Protein AF-A0A0H5R316-F1 (afdb_monomer)

Organism: NCBI:txid70186

Radius of gyration: 18.31 Å; Cα contacts (8 Å, |Δi|>4): 117; chains: 1; bounding box: 59×40×38 Å

Secondary structure (DSSP, 8-state):
--------SHHHHHHHHHHHHHHHHTSHHHHHHHHHHHHHTT-HHHHHHHHHHHHHHHHTSS-SS--HHHHHHHHHHHHHHTSTT-TT-----HHHHHHIIIIITGGGGSSTT--TTTTHHHHHHHHHHIIIIIIHHHHHH-HHHHHHHHHHHSS------

Foldseek 3Di:
DDDDDDDDDPPVVLVVLLVLLVVLCVDPLSVVLLLVQCVVVVQNLLSVLLVLLVVLLVQQPDDPADDPVSLVSVVCSCQQAQEVVHPSHHDDDPVVSCCCHPPVVVVSVVRPRDHSCSCVVVSSRSSSVCSVPVVVVSCVVPVVSSVVSCVVVVPDPPPPD

Nearest PDB structures (foldseek):
  5do9-assembly1_B  TM=7.732E-01  e=1.617E-05  Homo sapiens
  2bv1-assembly2_B  TM=7.883E-01  e=1.086E-04  Homo sapiens

Mean predicted aligned error: 8.97 Å

Sequence (161 aa):
MYKLGKGGQASATNDTKQHELERFLRTEKGFAAFKAHLMKEFSVENLLFWSDVQKFKASCTGDSQMTSSTLQIANDIYHKYLAEEAPLEVNLPSELIKQFRQEIFVLSLDGSTINSNTFDKAAFQILELMKVDSLKRFLLTNPPSWSEFQEENSDRPISIR

InterPro domains:
  IPR016137 RGS domain [PF00615] (21-139)
  IPR016137 RGS domain [PR01301] (17-38)
  IPR016137 RGS domain [PR01301] (39-57)
  IPR016137 RGS domain [PR01301] (73-96)
  IPR016137 RGS domain [PR01301] (122-141)
  IPR016137 RGS domain [PS50132] (20-139)
  IPR016137 RGS domain [SM00315] (20-150)
  IPR036305 RGS domain superfamily [SSF48097] (21-142)
  IPR044926 RGS, subdomain 2 [G3DSA:1.10.167.10] (7-143)

pLDDT: mean 82.21, std 17.51, range [29.03, 98.12]

Structure (mmCIF, N/CA/C/O backbone):
data_AF-A0A0H5R316-F1
#
_entry.id   AF-A0A0H5R316-F1
#
loop_
_atom_site.group_PDB
_atom_site.id
_atom_site.type_symbol
_atom_site.label_atom_id
_atom_site.label_alt_id
_atom_site.label_comp_id
_atom_site.label_asym_id
_atom_site.label_entity_id
_atom_site.label_seq_id
_atom_site.pdbx_PDB_ins_code
_atom_site.Cartn_x
_atom_site.Cartn_y
_atom_site.Cartn_z
_atom_site.occupancy
_atom_site.B_iso_or_equiv
_atom_site.auth_seq_id
_atom_site.auth_comp_id
_atom_site.auth_asym_id
_atom_site.auth_atom_id
_atom_site.pdbx_PDB_model_num
ATOM 1 N N . MET A 1 1 ? 42.285 -17.689 17.637 1.00 41.94 1 MET A N 1
ATOM 2 C CA . MET A 1 1 ? 42.160 -16.610 16.632 1.00 41.94 1 MET A CA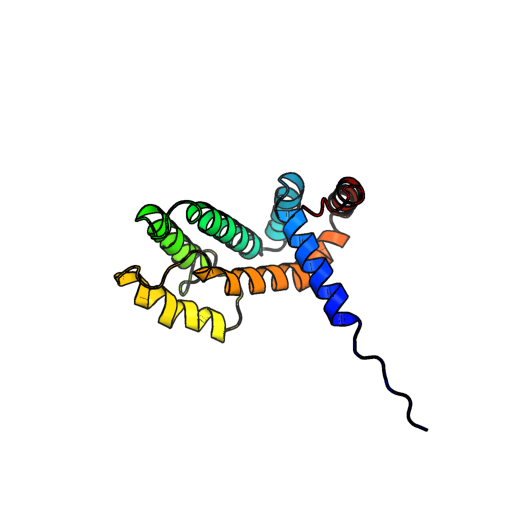 1
ATOM 3 C C . MET A 1 1 ? 40.693 -16.475 16.260 1.00 41.94 1 MET A C 1
ATOM 5 O O . MET A 1 1 ? 40.155 -17.383 15.643 1.00 41.94 1 MET A O 1
ATOM 9 N N . TYR A 1 2 ? 40.034 -15.402 16.693 1.00 29.03 2 TYR A N 1
ATOM 10 C CA . TYR A 1 2 ? 38.641 -15.121 16.340 1.00 29.03 2 TYR A CA 1
ATOM 11 C C . TYR A 1 2 ? 38.591 -14.467 14.955 1.00 29.03 2 TYR A C 1
ATOM 13 O O . TYR A 1 2 ? 39.265 -13.464 14.733 1.00 29.03 2 TYR A O 1
ATOM 21 N N . LYS A 1 3 ? 37.792 -15.005 14.028 1.00 38.88 3 LYS A N 1
ATOM 22 C CA . LYS A 1 3 ? 37.326 -14.250 12.859 1.00 38.88 3 LYS A CA 1
ATOM 23 C C . LYS A 1 3 ? 35.874 -13.855 13.111 1.00 38.88 3 LYS A C 1
ATOM 25 O O . LYS A 1 3 ? 34.999 -14.712 13.138 1.00 38.88 3 LYS A O 1
ATOM 30 N N . LEU A 1 4 ? 35.657 -12.555 13.319 1.00 42.09 4 LE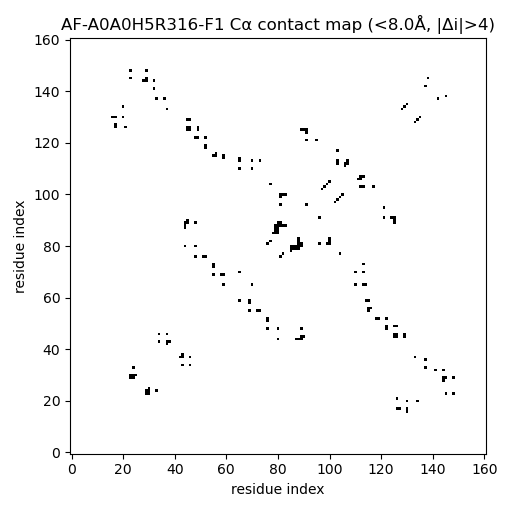U A N 1
ATOM 31 C CA . LEU A 1 4 ? 34.340 -11.926 13.305 1.00 42.09 4 LEU A CA 1
ATOM 32 C C . LEU A 1 4 ? 33.706 -12.116 11.918 1.00 42.09 4 LEU A C 1
ATOM 34 O O . LEU A 1 4 ? 34.277 -11.702 10.906 1.00 42.09 4 LEU A O 1
ATOM 38 N N . GLY A 1 5 ? 32.523 -12.725 11.881 1.00 40.25 5 GLY A N 1
ATOM 39 C CA . GLY A 1 5 ? 31.651 -12.737 10.710 1.00 40.25 5 GLY A CA 1
ATOM 40 C C . GLY A 1 5 ? 30.949 -11.388 10.557 1.00 40.25 5 GLY A C 1
ATOM 41 O O . GLY A 1 5 ? 30.383 -10.861 11.512 1.00 40.25 5 GLY A O 1
ATOM 42 N N . LYS A 1 6 ? 31.005 -10.820 9.350 1.00 44.69 6 LYS A N 1
ATOM 43 C CA . LYS A 1 6 ? 30.337 -9.571 8.969 1.00 44.69 6 LYS A CA 1
ATOM 44 C C . LYS A 1 6 ? 28.813 -9.763 8.927 1.00 44.69 6 LYS A C 1
ATOM 46 O O . LYS A 1 6 ? 28.294 -10.287 7.948 1.00 44.69 6 LYS A O 1
ATOM 51 N N . GLY A 1 7 ? 28.101 -9.292 9.947 1.00 44.09 7 GLY A N 1
ATOM 52 C CA . GLY A 1 7 ? 26.662 -9.016 9.886 1.00 44.09 7 GLY A CA 1
ATOM 53 C C . GLY A 1 7 ? 26.451 -7.505 9.812 1.00 44.09 7 GLY A C 1
ATOM 54 O O . GLY A 1 7 ? 26.724 -6.816 10.786 1.00 44.09 7 GLY A O 1
ATOM 55 N N . GLY A 1 8 ? 26.039 -6.970 8.657 1.00 41.34 8 GLY A N 1
ATOM 56 C CA . GLY A 1 8 ? 25.801 -5.522 8.531 1.00 41.34 8 GLY A CA 1
ATOM 57 C C . GLY A 1 8 ? 25.388 -4.979 7.157 1.00 41.34 8 GLY A C 1
ATOM 58 O O . GLY A 1 8 ? 25.015 -3.819 7.070 1.00 41.34 8 GLY A O 1
ATOM 59 N N . GLN A 1 9 ? 25.415 -5.772 6.077 1.00 42.09 9 GLN A N 1
ATOM 60 C CA . GLN A 1 9 ? 25.106 -5.269 4.720 1.00 42.09 9 GLN A CA 1
ATOM 61 C C . GLN A 1 9 ? 23.669 -5.542 4.236 1.00 42.09 9 GLN A C 1
ATOM 63 O O . GLN A 1 9 ? 23.211 -4.911 3.283 1.00 42.09 9 GLN A O 1
ATOM 68 N N . ALA A 1 10 ? 22.931 -6.442 4.893 1.00 49.06 10 ALA A N 1
ATOM 69 C CA . ALA A 1 10 ? 21.569 -6.793 4.484 1.00 49.06 10 ALA A CA 1
ATOM 70 C C . ALA A 1 10 ? 20.532 -5.703 4.817 1.00 49.06 10 ALA A C 1
ATOM 72 O O . ALA A 1 10 ? 19.571 -5.558 4.079 1.00 49.06 10 ALA A O 1
ATOM 73 N N . SER A 1 11 ? 20.731 -4.908 5.879 1.00 49.59 11 SER A N 1
ATOM 74 C CA . SER A 1 11 ? 19.754 -3.881 6.289 1.00 49.59 11 SER A CA 1
ATOM 75 C C . SER A 1 11 ? 19.751 -2.671 5.346 1.00 49.59 11 SER A C 1
ATOM 77 O O . SER A 1 11 ? 18.711 -2.305 4.817 1.00 49.59 11 SER A O 1
ATOM 79 N N . ALA A 1 12 ? 20.926 -2.109 5.034 1.00 54.41 12 ALA A N 1
ATOM 80 C CA . ALA A 1 12 ? 21.036 -0.887 4.226 1.00 54.41 12 ALA A CA 1
ATOM 81 C C . ALA A 1 12 ? 20.588 -1.067 2.761 1.00 54.41 12 ALA A C 1
ATOM 83 O O . ALA A 1 12 ? 20.009 -0.165 2.155 1.00 54.41 12 ALA A O 1
ATOM 84 N N . THR A 1 13 ? 20.829 -2.247 2.182 1.00 60.22 13 THR A N 1
ATOM 85 C CA . THR A 1 13 ? 20.363 -2.586 0.826 1.00 60.22 13 THR A CA 1
ATOM 86 C C . THR A 1 13 ? 18.850 -2.804 0.776 1.00 60.22 13 THR A C 1
ATOM 88 O O . THR A 1 13 ? 18.221 -2.511 -0.242 1.00 60.22 13 THR A O 1
ATOM 91 N N . ASN A 1 14 ? 18.260 -3.279 1.876 1.00 60.56 14 ASN A N 1
ATOM 92 C CA . ASN A 1 14 ? 16.829 -3.533 1.982 1.00 60.56 14 ASN A CA 1
ATOM 93 C C . ASN A 1 14 ? 16.024 -2.233 2.139 1.00 60.56 14 ASN A C 1
ATOM 95 O O . ASN A 1 14 ? 14.979 -2.098 1.502 1.00 60.56 14 ASN A O 1
ATOM 99 N N . ASP A 1 15 ? 16.544 -1.269 2.902 1.00 68.94 15 ASP A N 1
ATOM 100 C CA . ASP A 1 15 ? 15.929 0.057 3.076 1.00 68.94 15 ASP A CA 1
ATOM 101 C C . ASP A 1 15 ? 16.006 0.882 1.780 1.00 68.94 15 ASP A C 1
ATOM 103 O O . ASP A 1 15 ? 15.040 1.531 1.376 1.00 68.94 15 ASP A O 1
ATOM 107 N N . THR A 1 16 ? 17.128 0.781 1.055 1.00 79.81 16 THR A N 1
ATOM 108 C CA . THR A 1 16 ? 17.320 1.481 -0.229 1.00 79.81 16 THR A CA 1
ATOM 109 C C . THR A 1 16 ? 16.290 1.034 -1.271 1.00 79.81 16 THR A C 1
ATOM 111 O O . THR A 1 16 ? 15.659 1.869 -1.915 1.00 79.81 16 THR A O 1
ATOM 114 N N . LYS A 1 17 ? 16.050 -0.279 -1.399 1.00 80.06 17 LYS A N 1
ATOM 115 C CA . LYS A 1 17 ? 15.075 -0.813 -2.366 1.00 80.06 17 LYS A CA 1
ATOM 116 C C . LYS A 1 17 ? 13.629 -0.468 -2.030 1.00 80.06 17 LYS A C 1
ATOM 118 O O . LYS A 1 17 ? 12.826 -0.304 -2.943 1.00 80.06 17 LYS A O 1
ATOM 123 N N . GLN A 1 18 ? 13.285 -0.372 -0.746 1.00 85.12 18 GLN A N 1
ATOM 124 C CA . GLN A 1 18 ? 11.945 0.048 -0.335 1.00 85.12 18 GLN A CA 1
ATOM 125 C C . GLN A 1 18 ? 11.674 1.484 -0.779 1.00 85.12 18 GLN A C 1
ATOM 127 O O . GLN A 1 18 ? 10.640 1.764 -1.382 1.00 85.12 18 GLN A O 1
ATOM 132 N N . HIS A 1 19 ? 12.638 2.371 -0.541 1.00 88.19 19 HIS A N 1
AT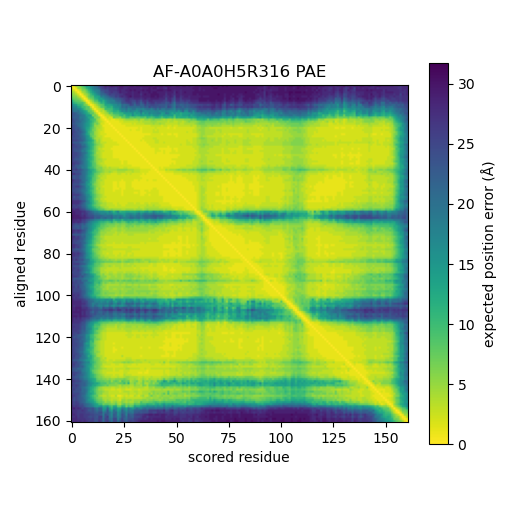OM 133 C CA . HIS A 1 19 ? 12.550 3.764 -0.951 1.00 88.19 19 HIS A CA 1
ATOM 134 C C . HIS A 1 19 ? 12.520 3.922 -2.482 1.00 88.19 19 HIS A C 1
ATOM 136 O O . HIS A 1 19 ? 11.762 4.734 -3.012 1.00 88.19 19 HIS A O 1
ATOM 142 N N . GLU A 1 20 ? 13.297 3.127 -3.225 1.00 91.00 20 GLU A N 1
ATOM 143 C CA . GLU A 1 20 ? 13.220 3.104 -4.693 1.00 91.00 20 GLU A CA 1
ATOM 144 C C . GLU A 1 20 ? 11.860 2.620 -5.199 1.00 91.00 20 GLU A C 1
ATOM 146 O O . GLU A 1 20 ? 11.303 3.241 -6.104 1.00 91.00 20 GLU A O 1
ATOM 151 N N . LEU A 1 21 ? 11.300 1.563 -4.598 1.00 93.44 21 LEU A N 1
ATOM 152 C CA . LEU A 1 21 ? 9.953 1.094 -4.923 1.00 93.44 21 LEU A CA 1
ATOM 153 C C . LEU A 1 21 ? 8.932 2.201 -4.674 1.00 93.44 21 LEU A C 1
ATOM 155 O O . LEU A 1 21 ? 8.122 2.493 -5.544 1.00 93.44 21 LEU A O 1
ATOM 159 N N . GLU A 1 22 ? 8.999 2.867 -3.524 1.00 93.62 22 GLU A N 1
ATOM 160 C CA . GLU A 1 22 ? 8.111 3.980 -3.206 1.00 93.62 22 GLU A CA 1
ATOM 161 C C . GLU A 1 22 ? 8.171 5.084 -4.272 1.00 93.62 22 GLU A C 1
ATOM 163 O O . GLU A 1 22 ? 7.139 5.533 -4.772 1.00 93.62 22 GLU A O 1
ATOM 168 N N . ARG A 1 23 ? 9.382 5.492 -4.672 1.00 93.50 23 ARG A N 1
ATOM 169 C CA . ARG A 1 23 ? 9.586 6.488 -5.734 1.00 93.50 23 ARG A CA 1
ATOM 170 C C . ARG A 1 23 ? 9.038 6.014 -7.075 1.00 93.50 23 ARG A C 1
ATOM 172 O O . ARG A 1 23 ? 8.386 6.797 -7.763 1.00 93.50 23 ARG A O 1
ATOM 179 N N . PHE A 1 24 ? 9.265 4.753 -7.428 1.00 94.44 24 PHE A N 1
ATOM 180 C CA . PHE A 1 24 ? 8.748 4.148 -8.651 1.00 94.44 24 PHE A CA 1
ATOM 181 C C . PHE A 1 24 ? 7.215 4.177 -8.685 1.00 94.44 24 PHE A C 1
ATOM 183 O O . PHE A 1 24 ? 6.626 4.622 -9.672 1.00 94.44 24 PHE A O 1
ATOM 190 N N . LEU A 1 25 ? 6.563 3.801 -7.581 1.00 95.69 25 LEU A N 1
ATOM 191 C CA . LEU A 1 25 ? 5.103 3.789 -7.443 1.00 95.69 25 LEU A CA 1
ATOM 192 C C . LEU A 1 25 ? 4.472 5.188 -7.434 1.00 95.69 25 LEU A C 1
ATOM 194 O O . LEU A 1 25 ? 3.276 5.315 -7.687 1.00 95.69 25 LEU A O 1
ATOM 198 N N . ARG A 1 26 ? 5.248 6.245 -7.161 1.00 94.31 26 ARG A N 1
ATOM 199 C CA . ARG A 1 26 ? 4.796 7.642 -7.295 1.00 94.31 26 ARG A CA 1
ATOM 200 C C . ARG A 1 26 ? 4.803 8.136 -8.745 1.00 94.31 26 ARG A C 1
ATOM 202 O O . ARG A 1 26 ? 4.228 9.187 -9.017 1.00 94.31 26 ARG A O 1
ATOM 209 N N . THR A 1 27 ? 5.427 7.408 -9.673 1.00 94.25 27 THR A N 1
ATOM 210 C CA . THR A 1 27 ? 5.357 7.718 -11.108 1.00 94.25 27 THR A CA 1
ATOM 211 C C . THR A 1 27 ? 4.132 7.063 -11.741 1.00 94.25 27 THR A C 1
ATOM 213 O O . THR A 1 27 ? 3.785 5.932 -11.408 1.00 94.25 27 THR A O 1
ATOM 216 N N . GLU A 1 28 ? 3.490 7.740 -12.696 1.00 93.19 28 GLU A N 1
ATOM 217 C CA . GLU A 1 28 ? 2.327 7.189 -13.407 1.00 93.19 28 GLU A CA 1
ATOM 218 C C . GLU A 1 28 ? 2.679 5.890 -14.149 1.00 93.19 28 GLU A C 1
ATOM 220 O O . GLU A 1 28 ? 1.985 4.880 -14.010 1.00 93.19 28 GLU A O 1
ATOM 225 N N . LYS A 1 29 ? 3.810 5.891 -14.872 1.00 93.31 29 LYS A N 1
ATOM 226 C CA . LYS A 1 29 ? 4.325 4.713 -15.583 1.00 93.31 29 LYS A CA 1
ATOM 227 C C . LYS A 1 29 ? 4.599 3.552 -14.624 1.00 93.31 29 LYS A C 1
ATOM 229 O O . LYS A 1 29 ? 4.149 2.434 -14.872 1.00 93.31 29 LYS A O 1
ATOM 234 N N . GLY A 1 30 ? 5.318 3.812 -13.530 1.00 94.38 30 GLY A N 1
ATOM 235 C CA . GLY A 1 30 ? 5.704 2.777 -12.577 1.00 94.38 30 GLY A CA 1
ATOM 236 C C . GLY A 1 30 ? 4.510 2.191 -11.837 1.00 94.38 30 GLY A C 1
ATOM 237 O O . GLY A 1 30 ? 4.382 0.971 -11.739 1.00 94.38 30 GLY A O 1
ATOM 238 N N . PHE A 1 31 ? 3.568 3.041 -11.422 1.00 96.12 31 PHE A N 1
ATOM 239 C CA . PHE A 1 31 ? 2.310 2.597 -10.834 1.00 96.12 31 PHE A CA 1
ATOM 240 C C . PHE A 1 31 ? 1.512 1.706 -11.794 1.00 96.12 31 PHE A C 1
ATOM 242 O O . PHE A 1 31 ? 1.069 0.626 -11.402 1.00 96.12 31 PHE A O 1
ATOM 249 N N . ALA A 1 32 ? 1.346 2.119 -13.055 1.00 95.94 32 ALA A N 1
ATOM 250 C CA . ALA A 1 32 ? 0.594 1.353 -14.048 1.00 95.94 32 ALA A CA 1
ATOM 251 C C . ALA A 1 32 ? 1.237 -0.014 -14.338 1.00 95.94 32 ALA A C 1
ATOM 253 O O . ALA A 1 32 ? 0.541 -1.035 -14.344 1.00 95.94 32 ALA A O 1
ATOM 254 N N . ALA A 1 33 ? 2.561 -0.048 -14.518 1.00 95.81 33 ALA A N 1
ATOM 255 C CA . ALA A 1 33 ? 3.303 -1.282 -14.758 1.00 95.81 33 ALA A CA 1
ATOM 256 C C . ALA A 1 33 ? 3.214 -2.240 -13.560 1.00 95.81 33 ALA A C 1
ATOM 258 O O . ALA A 1 33 ? 2.896 -3.421 -13.727 1.00 95.81 33 ALA A O 1
ATOM 259 N N . PHE A 1 34 ? 3.431 -1.733 -12.342 1.00 96.56 34 PHE A N 1
ATOM 260 C CA . PHE A 1 34 ? 3.371 -2.551 -11.131 1.00 96.56 34 PHE A CA 1
ATOM 261 C C . PHE A 1 34 ? 1.954 -3.062 -10.864 1.00 96.56 34 PHE A C 1
ATOM 263 O O . PHE A 1 34 ? 1.766 -4.239 -10.566 1.00 96.56 34 PHE A O 1
ATOM 270 N N . LYS A 1 35 ? 0.932 -2.222 -11.072 1.00 96.81 35 LYS A N 1
ATOM 271 C CA . LYS A 1 35 ? -0.475 -2.626 -10.970 1.00 96.81 35 LYS A CA 1
ATOM 272 C C . LYS A 1 35 ? -0.800 -3.775 -11.921 1.00 96.81 35 LYS A C 1
ATOM 274 O O . LYS A 1 35 ? -1.391 -4.763 -11.494 1.00 96.81 35 LYS A O 1
ATOM 279 N N . ALA A 1 36 ? -0.400 -3.673 -13.190 1.00 95.81 36 ALA A N 1
ATOM 280 C CA . ALA A 1 36 ? -0.638 -4.727 -14.175 1.00 95.81 36 ALA A CA 1
ATOM 281 C C . ALA A 1 36 ? 0.045 -6.051 -13.794 1.00 95.81 36 ALA A C 1
ATOM 283 O O . ALA A 1 36 ? -0.493 -7.122 -14.071 1.00 95.81 36 ALA A O 1
ATOM 284 N N . HIS A 1 37 ? 1.211 -5.988 -13.149 1.00 95.44 37 HIS A N 1
ATOM 285 C CA . HIS A 1 37 ? 1.893 -7.164 -12.618 1.00 95.44 37 HIS A CA 1
ATOM 286 C C . HIS A 1 37 ? 1.138 -7.780 -11.431 1.00 95.44 37 HIS A C 1
ATOM 288 O O . HIS A 1 37 ? 0.800 -8.960 -11.483 1.00 95.44 37 HIS A O 1
ATOM 294 N N . LEU A 1 38 ? 0.778 -6.986 -10.418 1.00 95.75 38 LEU A N 1
ATOM 295 C CA . LEU A 1 38 ? 0.054 -7.478 -9.239 1.00 95.75 38 LEU A CA 1
ATOM 296 C C . LEU A 1 38 ? -1.342 -8.022 -9.564 1.00 95.75 38 LEU A C 1
ATOM 298 O O . LEU A 1 38 ? -1.809 -8.947 -8.909 1.00 95.75 38 LEU A O 1
ATOM 302 N N . MET A 1 39 ? -2.007 -7.496 -10.598 1.00 94.88 39 MET A N 1
ATOM 303 C CA . MET A 1 39 ? -3.278 -8.052 -11.076 1.00 94.88 39 MET A CA 1
ATOM 304 C C . MET A 1 39 ? -3.128 -9.486 -11.603 1.00 94.88 39 MET A C 1
ATOM 306 O O . MET A 1 39 ? -4.042 -10.286 -11.430 1.00 94.88 39 MET A O 1
ATOM 310 N N . LYS A 1 40 ? -1.991 -9.830 -12.224 1.00 93.56 40 LYS A N 1
ATOM 311 C CA . LYS A 1 40 ? -1.716 -11.199 -12.700 1.00 93.56 40 LYS A CA 1
ATOM 312 C C . LYS A 1 40 ? -1.410 -12.159 -11.552 1.00 93.56 40 LYS A C 1
ATOM 314 O O . LYS A 1 40 ? -1.638 -13.355 -11.688 1.00 93.56 40 LYS A O 1
ATOM 319 N N . GLU A 1 41 ? -0.897 -11.632 -10.445 1.00 93.44 41 GLU A N 1
ATOM 320 C CA . GLU A 1 41 ? -0.551 -12.394 -9.243 1.00 93.44 41 GLU A CA 1
ATOM 321 C C . GLU A 1 41 ? -1.611 -12.277 -8.136 1.00 93.44 41 GLU A C 1
ATOM 323 O O . GLU A 1 41 ? -1.340 -12.660 -7.004 1.00 93.44 41 GLU A O 1
ATOM 328 N N . PHE A 1 42 ? -2.800 -11.747 -8.449 1.00 92.19 42 PHE A N 1
ATOM 329 C CA . PHE A 1 42 ? -3.920 -11.598 -7.510 1.00 92.19 42 PHE A CA 1
ATOM 330 C C . PHE A 1 42 ? -3.533 -10.920 -6.180 1.00 92.19 42 PHE A C 1
ATOM 332 O O . PHE A 1 42 ? -4.000 -11.328 -5.125 1.00 92.19 42 PHE A O 1
ATOM 339 N N . SER A 1 43 ? -2.665 -9.904 -6.243 1.00 96.06 43 SER A N 1
ATOM 340 C CA . SER A 1 43 ? -2.128 -9.180 -5.075 1.00 96.06 43 SER A CA 1
ATOM 341 C C . SER A 1 43 ? -2.226 -7.651 -5.217 1.00 96.06 43 SER A C 1
ATOM 343 O O . SER A 1 43 ? -1.453 -6.883 -4.632 1.00 96.06 43 SER A O 1
ATOM 345 N N . VAL A 1 44 ? -3.155 -7.184 -6.063 1.00 97.06 44 VAL A N 1
ATOM 346 C CA . VAL A 1 44 ? -3.331 -5.765 -6.418 1.00 97.06 44 VAL A CA 1
ATOM 347 C C . VAL A 1 44 ? -3.846 -4.918 -5.252 1.00 97.06 44 VAL A C 1
ATOM 349 O O . VAL A 1 44 ? -3.576 -3.717 -5.205 1.00 97.06 44 VAL A O 1
ATOM 352 N N . GLU A 1 45 ? -4.542 -5.527 -4.293 1.00 97.69 45 GLU A N 1
ATOM 353 C CA . GLU A 1 45 ? -5.046 -4.892 -3.076 1.00 97.69 45 GLU A CA 1
ATOM 354 C C . GLU A 1 45 ? -3.940 -4.191 -2.284 1.00 97.69 45 GLU A C 1
ATOM 356 O O . GLU A 1 45 ? -4.151 -3.077 -1.811 1.00 97.69 45 GLU A O 1
ATOM 361 N N . ASN A 1 46 ? -2.732 -4.760 -2.250 1.00 97.00 46 ASN A N 1
ATOM 362 C CA . ASN A 1 46 ? -1.577 -4.183 -1.559 1.00 97.00 46 ASN A CA 1
ATOM 363 C C . ASN A 1 46 ? -1.187 -2.809 -2.129 1.00 97.00 46 ASN A C 1
ATOM 365 O O . ASN A 1 46 ? -0.982 -1.839 -1.393 1.00 97.00 46 ASN A O 1
ATOM 369 N N . LEU A 1 47 ? -1.145 -2.693 -3.458 1.00 97.56 47 LEU A N 1
ATOM 370 C CA . LEU A 1 47 ? -0.826 -1.433 -4.126 1.00 97.56 47 LEU A CA 1
ATOM 371 C C . LEU A 1 47 ? -1.961 -0.417 -3.994 1.00 97.56 47 LEU A C 1
ATOM 373 O O . LEU A 1 47 ? -1.705 0.775 -3.809 1.00 97.56 47 LEU A O 1
ATOM 377 N N . LEU A 1 48 ? -3.210 -0.875 -4.105 1.00 97.88 48 LEU A N 1
ATOM 378 C CA . LEU A 1 48 ? -4.377 -0.003 -3.981 1.00 97.88 48 LEU A CA 1
ATOM 379 C C . LEU A 1 48 ? -4.499 0.565 -2.564 1.00 97.88 48 LEU A C 1
ATOM 381 O O . LEU A 1 48 ? -4.709 1.768 -2.421 1.00 97.88 48 LEU A O 1
ATOM 385 N N . PHE A 1 49 ? -4.277 -0.259 -1.538 1.00 98.12 49 PHE A N 1
ATOM 386 C CA . PHE A 1 49 ? -4.219 0.181 -0.148 1.00 98.12 49 PHE A CA 1
ATOM 387 C C . PHE A 1 49 ? -3.124 1.225 0.060 1.00 98.12 49 PHE A C 1
ATOM 389 O O . PHE A 1 49 ? -3.408 2.323 0.537 1.00 98.12 49 PHE A O 1
ATOM 396 N N . TRP A 1 50 ? -1.885 0.928 -0.355 1.00 97.56 50 TRP A N 1
ATOM 397 C CA . TRP A 1 50 ? -0.779 1.878 -0.229 1.00 97.56 50 TRP A CA 1
ATOM 398 C C . TRP A 1 50 ? -1.107 3.214 -0.917 1.00 97.56 50 TRP A C 1
ATOM 400 O O . TRP A 1 50 ? -0.898 4.274 -0.327 1.00 97.56 50 TRP A O 1
ATOM 410 N N . SER A 1 51 ? -1.689 3.174 -2.123 1.00 97.31 51 SER A N 1
ATOM 411 C CA . SER A 1 51 ? -2.107 4.366 -2.873 1.00 97.31 51 SER A CA 1
ATOM 412 C C . SER A 1 51 ? -3.184 5.176 -2.151 1.00 97.31 51 SER A C 1
ATOM 414 O O . SER A 1 51 ? -3.065 6.399 -2.049 1.00 97.31 51 SER A O 1
ATOM 416 N N . ASP A 1 52 ? -4.225 4.519 -1.636 1.00 97.31 52 ASP A N 1
ATOM 417 C CA . ASP A 1 52 ? -5.320 5.193 -0.937 1.00 97.31 52 ASP A CA 1
ATOM 418 C C . ASP A 1 52 ? -4.830 5.819 0.384 1.00 97.31 52 ASP A C 1
ATOM 420 O O . ASP A 1 52 ? -5.219 6.944 0.699 1.00 97.31 52 ASP A O 1
ATOM 424 N N . VAL A 1 53 ? -3.866 5.198 1.079 1.00 95.75 53 VAL A N 1
ATOM 425 C CA . VAL A 1 53 ? -3.189 5.806 2.242 1.00 95.75 53 VAL A CA 1
ATOM 426 C C . VAL A 1 53 ? -2.406 7.069 1.862 1.00 95.75 53 VAL A C 1
ATOM 428 O O . VAL A 1 53 ? -2.484 8.071 2.576 1.00 95.75 53 VAL A O 1
ATOM 431 N N . GLN A 1 54 ? -1.684 7.078 0.733 1.00 94.56 54 GLN A N 1
ATOM 432 C CA . GLN A 1 54 ? -0.985 8.293 0.283 1.00 94.56 54 GLN A CA 1
ATOM 433 C C . GLN A 1 54 ? -1.965 9.440 -0.009 1.00 94.56 54 GLN A C 1
ATOM 435 O O . GLN A 1 54 ? -1.686 10.591 0.335 1.00 94.56 54 GLN A O 1
ATOM 440 N N . LYS A 1 55 ? -3.124 9.138 -0.609 1.00 93.81 55 LYS A N 1
ATOM 441 C CA . LYS A 1 55 ? -4.178 10.132 -0.876 1.00 93.81 55 LYS A CA 1
ATOM 442 C C . LYS A 1 55 ? -4.801 10.654 0.414 1.00 93.81 55 LYS A C 1
ATOM 444 O O . LYS A 1 55 ? -4.963 11.863 0.547 1.00 93.81 55 LYS A O 1
ATOM 449 N N . PHE A 1 56 ? -5.091 9.771 1.371 1.00 93.00 56 PHE A N 1
ATOM 450 C CA . PHE A 1 56 ? -5.554 10.167 2.701 1.00 93.00 56 PHE A CA 1
ATOM 451 C C . PHE A 1 56 ? -4.566 11.138 3.355 1.00 93.00 56 PHE A C 1
ATOM 453 O O . PHE A 1 56 ? -4.947 12.236 3.761 1.00 93.00 56 PHE A O 1
ATOM 460 N N . LYS A 1 57 ? -3.273 10.800 3.358 1.00 91.38 57 LYS A N 1
ATOM 461 C CA . LYS A 1 57 ? -2.227 11.658 3.926 1.00 91.38 57 LYS A CA 1
ATOM 462 C C . LYS A 1 57 ? -2.168 13.031 3.252 1.00 91.38 57 LYS A C 1
ATOM 464 O O . LYS A 1 57 ? -2.073 14.039 3.945 1.00 91.38 57 LYS A O 1
ATOM 469 N N . ALA A 1 58 ? -2.294 13.083 1.925 1.00 90.12 58 ALA A N 1
ATOM 470 C CA . ALA A 1 58 ? -2.369 14.338 1.173 1.00 90.12 58 ALA A CA 1
ATOM 471 C C . ALA A 1 58 ? -3.657 15.137 1.458 1.00 90.12 58 ALA A C 1
ATOM 473 O O . ALA A 1 58 ? -3.625 16.361 1.473 1.00 90.12 58 ALA A O 1
ATOM 474 N N . SER A 1 59 ? -4.785 14.478 1.745 1.00 89.00 59 SER A N 1
ATOM 475 C CA . SER A 1 59 ? -6.016 15.169 2.169 1.00 89.00 59 SER A CA 1
ATOM 476 C C . SER A 1 59 ? -5.938 15.756 3.583 1.00 89.00 59 SER A C 1
ATOM 478 O O . SER A 1 59 ? -6.744 16.610 3.937 1.00 89.00 59 SER A O 1
ATOM 480 N N . CYS A 1 60 ? -4.950 15.343 4.384 1.00 85.44 60 CYS A N 1
ATOM 481 C CA . CYS A 1 60 ? -4.711 15.890 5.719 1.00 85.44 60 CYS A CA 1
ATOM 482 C C . CYS A 1 60 ? -3.838 17.158 5.717 1.00 85.44 60 CYS A C 1
ATOM 484 O O . CYS A 1 60 ? -3.713 17.809 6.752 1.00 85.44 60 CYS A O 1
ATOM 486 N N . THR A 1 61 ? -3.170 17.500 4.607 1.00 71.44 61 THR A N 1
ATOM 487 C CA . THR A 1 61 ? -2.249 18.646 4.558 1.00 71.44 61 THR A CA 1
ATOM 488 C C . THR A 1 61 ? -3.019 19.936 4.276 1.00 71.44 61 THR A C 1
ATOM 490 O O . THR A 1 61 ? -3.252 20.275 3.119 1.00 71.44 61 THR A O 1
ATOM 493 N N . GLY A 1 62 ? -3.427 20.652 5.325 1.00 64.81 62 GLY A N 1
ATOM 494 C CA . GLY A 1 62 ? -4.087 21.957 5.188 1.00 64.81 62 GLY A CA 1
ATOM 495 C C . GLY A 1 62 ? -4.642 22.518 6.494 1.00 64.81 62 GLY A C 1
ATOM 496 O O . GLY A 1 62 ? -4.471 23.703 6.755 1.00 64.81 62 GLY A O 1
ATOM 497 N N . ASP A 1 63 ? -5.203 21.655 7.343 1.00 60.09 63 ASP A N 1
ATOM 498 C CA . ASP A 1 63 ? -5.816 22.029 8.619 1.00 60.09 63 ASP A CA 1
ATOM 499 C C . ASP A 1 63 ? -5.249 21.198 9.778 1.00 60.09 63 ASP A C 1
ATOM 501 O O . ASP A 1 63 ? -4.933 20.018 9.628 1.00 60.09 63 ASP A O 1
ATOM 505 N N . SER A 1 64 ? -5.148 21.800 10.968 1.00 64.38 64 SER A N 1
ATOM 506 C CA . SER A 1 64 ? -4.722 21.098 12.193 1.00 64.38 64 SER A CA 1
ATOM 507 C C . SER A 1 64 ? -5.732 20.049 12.682 1.00 64.38 64 SER A C 1
ATOM 509 O O . SER A 1 64 ? -5.425 19.305 13.610 1.00 64.38 64 SER A O 1
ATOM 511 N N . GLN A 1 65 ? -6.935 20.000 12.102 1.00 72.44 65 GLN A N 1
ATOM 512 C CA . GLN A 1 65 ? -8.004 19.076 12.479 1.00 72.44 65 GLN A CA 1
ATOM 513 C C . GLN A 1 65 ? -8.493 18.277 11.270 1.00 72.44 65 GLN A C 1
ATOM 515 O O . GLN A 1 65 ? -8.515 18.777 10.147 1.00 72.44 65 GLN A O 1
ATOM 520 N N . MET A 1 66 ? -8.909 17.031 11.508 1.00 80.69 66 MET A N 1
ATOM 521 C CA . MET A 1 66 ? -9.540 16.204 10.480 1.00 80.69 66 MET A CA 1
ATOM 522 C C . MET A 1 66 ? -10.908 16.781 10.106 1.00 80.69 66 MET A C 1
ATOM 524 O O . MET A 1 66 ? -11.742 17.042 10.971 1.00 80.69 66 MET A O 1
ATOM 528 N N . THR A 1 67 ? -11.158 16.952 8.811 1.00 85.94 67 THR A N 1
ATOM 529 C CA . THR A 1 67 ? -12.484 17.304 8.296 1.00 85.94 67 THR A CA 1
ATOM 530 C C . THR A 1 67 ? -13.380 16.064 8.231 1.00 85.94 67 THR A C 1
ATOM 532 O O . THR A 1 67 ? -12.901 14.926 8.218 1.00 85.94 67 THR A O 1
ATOM 535 N N . SER A 1 68 ? -14.694 16.265 8.108 1.00 85.88 68 SER A N 1
ATOM 536 C CA . SER A 1 68 ? -15.645 15.169 7.873 1.00 85.88 68 SER A CA 1
ATOM 537 C C . SER A 1 68 ? -15.315 14.360 6.613 1.00 85.88 68 SER A C 1
ATOM 539 O O . SER A 1 68 ? -15.451 13.139 6.616 1.00 85.88 68 SER A O 1
ATOM 541 N N . SER A 1 69 ? -14.825 15.011 5.552 1.00 87.19 69 SER A N 1
ATOM 542 C CA . SER A 1 69 ? -14.399 14.329 4.326 1.00 87.19 69 SER A CA 1
ATOM 543 C C . SER A 1 69 ? -13.169 13.447 4.545 1.00 87.19 69 SER A C 1
ATOM 545 O O . SER A 1 69 ? -13.132 12.324 4.051 1.00 87.19 69 SER A O 1
ATOM 547 N N . THR A 1 70 ? -12.183 13.908 5.315 1.00 87.75 70 THR A N 1
ATOM 548 C CA . THR A 1 70 ? -10.977 13.127 5.622 1.00 87.75 70 THR A CA 1
ATOM 549 C C . THR A 1 70 ? -11.291 11.937 6.532 1.00 87.75 70 THR A C 1
ATOM 551 O O . THR A 1 70 ? -10.766 10.844 6.315 1.00 87.75 70 THR A O 1
ATOM 554 N N . LEU A 1 71 ? -12.210 12.105 7.491 1.00 87.06 71 LEU A N 1
ATOM 555 C CA . LEU A 1 71 ? -12.731 10.996 8.300 1.00 87.06 71 LEU A CA 1
ATOM 556 C C . LEU A 1 71 ? -13.461 9.956 7.439 1.00 87.06 71 LEU A C 1
ATOM 558 O O . LEU A 1 71 ? -13.255 8.759 7.637 1.00 87.06 71 LEU A O 1
ATOM 562 N N . GLN A 1 72 ? -14.245 10.391 6.446 1.00 87.81 72 GLN A N 1
ATOM 563 C CA . GLN A 1 72 ? -14.894 9.472 5.507 1.00 87.81 72 GLN A CA 1
ATOM 564 C C . GLN A 1 72 ? -13.869 8.673 4.692 1.00 87.81 72 GLN A C 1
ATOM 566 O O . GLN A 1 72 ? -14.004 7.461 4.573 1.00 87.81 72 GLN A O 1
ATOM 571 N N . ILE A 1 73 ? -12.800 9.308 4.197 1.00 91.31 73 ILE A N 1
ATOM 572 C CA . ILE A 1 73 ? -11.727 8.601 3.476 1.00 91.31 73 ILE A CA 1
ATOM 573 C C . ILE A 1 73 ? -11.070 7.544 4.377 1.00 91.31 73 ILE A C 1
ATOM 575 O O . ILE A 1 73 ? -10.808 6.428 3.928 1.00 91.31 73 ILE A O 1
ATOM 579 N N . ALA A 1 74 ? -10.812 7.866 5.649 1.00 90.62 74 ALA A N 1
ATOM 580 C CA . ALA A 1 74 ? -10.273 6.894 6.598 1.00 90.62 74 ALA A CA 1
ATOM 581 C C . ALA A 1 74 ? -11.232 5.710 6.815 1.00 90.62 74 ALA A C 1
ATOM 583 O O . ALA A 1 74 ? -10.783 4.562 6.838 1.00 90.62 74 ALA A O 1
ATOM 584 N N . ASN A 1 75 ? -12.538 5.985 6.933 1.00 89.62 75 ASN A N 1
ATOM 585 C CA . ASN A 1 75 ? -13.603 4.981 7.021 1.00 89.62 75 ASN A CA 1
ATOM 586 C C . ASN A 1 75 ? -13.605 4.044 5.806 1.00 89.62 75 ASN A C 1
ATOM 588 O O . ASN A 1 75 ? -13.528 2.823 5.965 1.00 89.62 75 ASN A O 1
ATOM 592 N N . ASP A 1 76 ? -13.567 4.616 4.606 1.00 92.75 76 ASP A N 1
ATOM 593 C CA . ASP A 1 76 ? -13.543 3.862 3.357 1.00 92.75 76 ASP A CA 1
ATOM 594 C C . ASP A 1 76 ? -12.297 2.968 3.260 1.00 92.75 76 ASP A C 1
ATOM 596 O O . ASP A 1 76 ? -12.403 1.800 2.884 1.00 92.75 76 ASP A O 1
ATOM 600 N N . ILE A 1 77 ? -11.116 3.477 3.638 1.00 94.75 77 ILE A N 1
ATOM 601 C CA . ILE A 1 77 ? -9.869 2.692 3.653 1.00 94.75 77 ILE A CA 1
ATOM 602 C C . ILE A 1 77 ? -10.009 1.475 4.570 1.00 94.75 77 ILE A C 1
ATOM 604 O O . ILE A 1 77 ? -9.644 0.363 4.189 1.00 94.75 77 ILE A O 1
ATOM 608 N N . TYR A 1 78 ? -10.555 1.646 5.769 1.00 92.94 78 TYR A N 1
ATOM 609 C CA . TYR A 1 78 ? -10.707 0.521 6.682 1.00 92.94 78 TYR A CA 1
ATOM 610 C C . TYR A 1 78 ? -11.684 -0.526 6.171 1.00 92.94 78 TYR A C 1
ATOM 612 O O . TYR A 1 78 ? -11.319 -1.696 6.101 1.00 92.94 78 TYR A O 1
ATOM 620 N N . HIS A 1 79 ? -12.893 -0.132 5.771 1.00 92.69 79 HIS A N 1
ATOM 621 C CA . HIS A 1 79 ? -13.888 -1.102 5.310 1.00 92.69 79 HIS A CA 1
ATOM 622 C C . HIS A 1 79 ? -13.463 -1.811 4.027 1.00 92.69 79 HIS A C 1
ATOM 624 O O . HIS A 1 79 ? -13.839 -2.958 3.806 1.00 92.69 79 HIS A O 1
ATOM 630 N N . LYS A 1 80 ? -12.651 -1.153 3.198 1.00 96.00 80 LYS A N 1
ATOM 631 C CA . LYS A 1 80 ? -12.146 -1.726 1.955 1.00 96.00 80 LYS A CA 1
ATOM 632 C C . LYS A 1 80 ? -10.989 -2.704 2.163 1.00 96.00 80 LYS A C 1
ATOM 634 O O . LYS A 1 80 ? -10.927 -3.675 1.413 1.00 96.00 80 LYS A O 1
ATOM 639 N N . TYR A 1 81 ? -10.109 -2.470 3.143 1.00 96.69 81 TYR A N 1
ATOM 640 C CA . TYR A 1 81 ? -8.828 -3.188 3.249 1.00 96.69 81 TYR A CA 1
ATOM 641 C C . TYR A 1 81 ? -8.506 -3.817 4.616 1.00 96.69 81 TYR A C 1
ATOM 643 O O . TYR A 1 81 ? -7.674 -4.717 4.671 1.00 96.69 81 TYR A O 1
ATOM 651 N N . LEU A 1 82 ? -9.076 -3.334 5.726 1.00 94.19 82 LEU A N 1
ATOM 652 C CA . LEU A 1 82 ? -8.624 -3.676 7.090 1.00 94.19 82 LEU A CA 1
ATOM 653 C C . LEU A 1 82 ? -9.709 -4.297 7.978 1.00 94.19 82 LEU A C 1
ATOM 655 O O . LEU A 1 82 ? -9.384 -4.993 8.945 1.00 94.19 82 LEU A O 1
ATOM 659 N N . ALA A 1 83 ? -10.984 -4.045 7.678 1.00 91.81 83 ALA A N 1
ATOM 660 C CA . ALA A 1 83 ? -12.101 -4.692 8.350 1.00 91.81 83 ALA A CA 1
ATOM 661 C C . ALA A 1 83 ? -11.999 -6.220 8.228 1.00 91.81 83 ALA A C 1
ATOM 663 O O . ALA A 1 83 ? -11.308 -6.758 7.361 1.00 91.81 83 ALA A O 1
ATOM 664 N N . GLU A 1 84 ? -12.649 -6.923 9.147 1.00 90.44 84 GLU A N 1
ATOM 665 C CA . GLU A 1 84 ? -12.831 -8.364 9.007 1.00 90.44 84 GLU A CA 1
ATOM 666 C C . GLU A 1 84 ? -13.661 -8.647 7.751 1.00 90.44 84 GLU A C 1
ATOM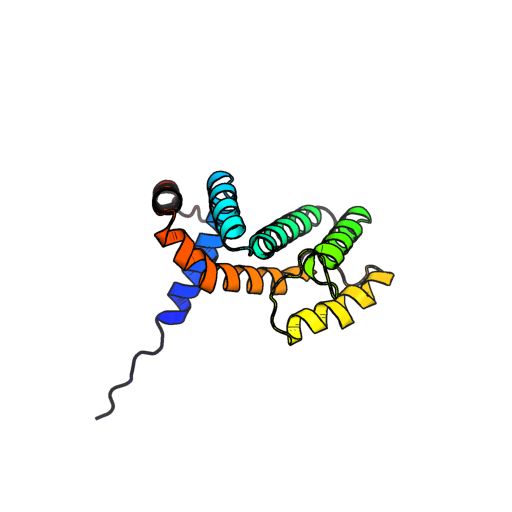 668 O O . GLU A 1 84 ? -14.657 -7.963 7.516 1.00 90.44 84 GLU A O 1
ATOM 673 N N . GLU A 1 85 ? -13.198 -9.590 6.923 1.00 89.50 85 GLU A N 1
ATOM 674 C CA . GLU A 1 85 ? -13.823 -9.942 5.639 1.00 89.50 85 GLU A CA 1
ATOM 675 C C . GLU A 1 85 ? -13.905 -8.767 4.646 1.00 89.50 85 GLU A C 1
ATOM 677 O O . GLU A 1 85 ? -14.793 -8.708 3.790 1.00 89.50 85 GLU A O 1
ATOM 682 N N . ALA A 1 86 ? -12.972 -7.813 4.739 1.00 93.88 86 ALA A N 1
ATOM 683 C CA . ALA A 1 86 ? -12.906 -6.703 3.800 1.00 93.88 86 ALA A CA 1
ATOM 684 C C . ALA A 1 86 ? -12.752 -7.221 2.351 1.00 93.88 86 ALA A C 1
ATOM 686 O O . ALA A 1 86 ? -11.977 -8.146 2.097 1.00 93.88 86 ALA A O 1
ATOM 687 N N . PRO A 1 87 ? -13.433 -6.612 1.362 1.00 95.31 87 PRO A N 1
ATOM 688 C CA . PRO A 1 87 ? -13.454 -7.119 -0.012 1.00 95.31 87 PRO A CA 1
ATOM 689 C C . PRO A 1 87 ? -12.073 -7.123 -0.679 1.00 95.31 87 PRO A C 1
ATOM 691 O O . PRO A 1 87 ? -11.859 -7.861 -1.638 1.00 95.31 87 PRO A O 1
ATOM 694 N N . LEU A 1 88 ? -11.153 -6.281 -0.199 1.00 96.19 88 LEU A N 1
ATOM 695 C CA . LEU A 1 88 ? -9.756 -6.221 -0.615 1.00 96.19 88 LEU A CA 1
ATOM 696 C C . LEU A 1 88 ? -8.837 -6.317 0.613 1.00 96.19 88 LEU A C 1
ATOM 698 O O . LEU A 1 88 ? -7.898 -5.535 0.739 1.00 96.19 88 LEU A O 1
ATOM 702 N N . GLU A 1 89 ? -9.141 -7.220 1.549 1.00 95.44 89 GLU A N 1
ATOM 703 C CA . GLU A 1 89 ? -8.353 -7.403 2.773 1.00 95.44 89 GLU A CA 1
ATOM 704 C C . GLU A 1 89 ? -6.855 -7.562 2.468 1.00 95.44 89 GLU A C 1
ATOM 706 O O . GLU A 1 89 ? -6.445 -8.452 1.722 1.00 95.44 89 GLU A O 1
ATOM 711 N N . VAL A 1 90 ? -6.031 -6.680 3.040 1.00 95.69 90 VAL A N 1
ATOM 712 C CA . VAL A 1 90 ? -4.579 -6.712 2.833 1.00 95.69 90 VAL A CA 1
ATOM 713 C C . VAL A 1 90 ? -3.892 -7.665 3.803 1.00 95.69 90 VAL A C 1
ATOM 715 O O . VAL A 1 90 ? -4.275 -7.794 4.967 1.00 95.69 90 VAL A O 1
ATOM 718 N N . ASN A 1 91 ? -2.808 -8.292 3.352 1.00 92.31 91 ASN A N 1
ATOM 719 C CA . ASN A 1 91 ? -2.037 -9.209 4.184 1.00 92.31 91 ASN A CA 1
ATOM 720 C C . ASN A 1 91 ? -1.112 -8.442 5.147 1.00 92.31 91 ASN A C 1
ATOM 722 O O . ASN A 1 91 ? -0.005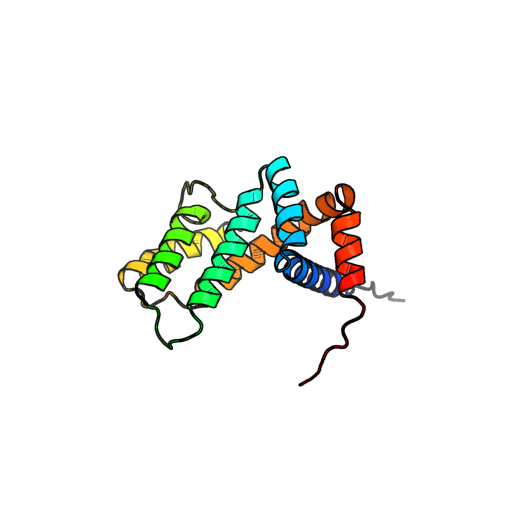 -8.037 4.787 1.00 92.31 91 ASN A O 1
ATOM 726 N N . LEU A 1 92 ? -1.569 -8.249 6.384 1.00 92.38 92 LEU A N 1
ATOM 727 C CA . LEU A 1 92 ? -0.804 -7.631 7.468 1.00 92.38 92 LEU A CA 1
ATOM 728 C C . LEU A 1 92 ? -0.472 -8.640 8.577 1.00 92.38 92 LEU A C 1
ATOM 730 O O . LEU A 1 92 ? -1.230 -9.585 8.806 1.00 92.38 92 LEU A O 1
ATOM 734 N N . PRO A 1 93 ? 0.614 -8.418 9.347 1.00 91.75 93 PRO A N 1
ATOM 735 C CA . PRO A 1 93 ? 0.881 -9.199 10.549 1.00 91.75 93 PRO A CA 1
ATOM 736 C C . PRO A 1 93 ? -0.323 -9.200 11.499 1.00 91.75 93 PRO A C 1
ATOM 738 O O . PRO A 1 93 ? -0.924 -8.150 11.746 1.00 91.75 93 PRO A O 1
ATOM 741 N N . SER A 1 94 ? -0.637 -10.364 12.078 1.00 87.75 94 SER A N 1
ATOM 742 C CA . SER A 1 94 ? -1.853 -10.582 12.878 1.00 87.75 94 SER A CA 1
ATOM 743 C C . SER A 1 94 ? -2.028 -9.589 14.030 1.00 87.75 94 SER A C 1
ATOM 745 O O . SER A 1 94 ? -3.146 -9.195 14.338 1.00 87.75 94 SER A O 1
ATOM 747 N N . GLU A 1 95 ? -0.938 -9.147 14.653 1.00 90.06 95 GLU A N 1
ATOM 748 C CA . GLU A 1 95 ? -1.005 -8.161 15.736 1.00 90.06 95 GLU A CA 1
ATOM 749 C C . GLU A 1 95 ? -1.351 -6.757 15.224 1.00 90.06 95 GLU A C 1
ATOM 751 O O . GLU A 1 95 ? -2.115 -6.036 15.861 1.00 90.06 95 GLU A O 1
ATOM 756 N N . LEU A 1 96 ? -0.864 -6.382 14.037 1.00 89.88 96 LEU A N 1
ATOM 757 C CA . LEU A 1 96 ? -1.147 -5.071 13.458 1.00 89.88 96 LEU A CA 1
ATOM 758 C C . LEU A 1 96 ? -2.594 -4.984 12.958 1.00 89.88 96 LEU A C 1
ATOM 760 O O . LEU A 1 96 ? -3.268 -3.995 13.232 1.00 89.88 96 LEU A O 1
ATOM 764 N N . ILE A 1 97 ? -3.102 -6.018 12.277 1.00 91.19 97 ILE A N 1
ATOM 765 C CA . ILE A 1 97 ? -4.502 -6.023 11.818 1.00 91.19 97 ILE A CA 1
ATOM 766 C C . ILE A 1 97 ? -5.482 -6.014 13.003 1.00 91.19 97 ILE A C 1
ATOM 768 O O . ILE A 1 97 ? -6.487 -5.304 12.962 1.00 91.19 97 ILE A O 1
ATOM 772 N N . LYS A 1 98 ? -5.158 -6.709 14.105 1.00 89.62 98 LYS A N 1
ATOM 773 C CA . LYS A 1 98 ? -5.941 -6.648 15.350 1.00 89.62 98 LYS A CA 1
ATOM 774 C C . LYS A 1 98 ? -5.973 -5.242 15.940 1.00 89.62 98 LYS A C 1
ATOM 776 O O . LYS A 1 98 ? -7.057 -4.786 16.283 1.00 89.62 98 LYS A O 1
ATOM 781 N N . GLN A 1 99 ? -4.840 -4.536 16.002 1.00 87.19 99 GLN A N 1
ATOM 782 C CA . GLN A 1 99 ? -4.804 -3.141 16.472 1.00 87.19 99 GLN A CA 1
ATOM 783 C C . GLN A 1 99 ? -5.724 -2.237 15.645 1.00 87.19 99 GLN A C 1
ATOM 785 O O . GLN A 1 99 ? -6.492 -1.454 16.204 1.00 87.19 99 GLN A O 1
ATOM 790 N N . PHE A 1 100 ? -5.719 -2.380 14.314 1.00 87.25 100 PHE A N 1
ATOM 791 C CA . PHE A 1 100 ? -6.647 -1.625 13.470 1.00 87.25 100 PHE A CA 1
ATOM 792 C C . PHE A 1 100 ? -8.113 -1.959 13.769 1.00 87.25 100 PHE A C 1
ATOM 794 O O . PHE A 1 100 ? -8.933 -1.048 13.861 1.00 87.25 100 PHE A O 1
ATOM 801 N N . ARG A 1 101 ? -8.442 -3.243 13.960 1.00 88.56 101 ARG A N 1
ATOM 802 C CA . ARG A 1 101 ? -9.817 -3.706 14.211 1.00 88.56 101 ARG A CA 1
ATOM 803 C C . ARG A 1 101 ? -10.337 -3.402 15.618 1.00 88.56 101 ARG A C 1
ATOM 805 O O . ARG A 1 101 ? -11.535 -3.197 15.762 1.00 88.56 101 ARG A O 1
ATOM 812 N N . GLN A 1 102 ? -9.475 -3.377 16.631 1.00 82.25 102 GLN A N 1
ATOM 813 C CA . GLN A 1 102 ? -9.875 -3.263 18.040 1.00 82.25 102 GLN A CA 1
ATOM 814 C C . GLN A 1 102 ? -9.676 -1.867 18.629 1.00 82.25 102 GLN A C 1
ATOM 816 O O . GLN A 1 102 ? -10.417 -1.485 19.529 1.00 82.25 102 GLN A O 1
ATOM 821 N N . GLU A 1 103 ? -8.695 -1.106 18.143 1.00 71.31 103 GLU A N 1
ATOM 822 C CA . GLU A 1 103 ? -8.339 0.190 18.726 1.00 71.31 103 GLU A CA 1
ATOM 823 C C . GLU A 1 103 ? -8.681 1.316 17.754 1.00 71.31 103 GLU A C 1
ATOM 825 O O . GLU A 1 103 ? -9.541 2.146 18.032 1.00 71.31 103 GLU A O 1
ATOM 830 N N . ILE A 1 104 ? -8.068 1.314 16.570 1.00 69.62 104 ILE A N 1
ATOM 831 C CA . ILE A 1 104 ? -8.132 2.465 15.658 1.00 69.62 104 ILE A CA 1
ATOM 832 C C . ILE A 1 104 ? -9.554 2.693 15.126 1.00 69.62 104 ILE A C 1
ATOM 834 O O . ILE A 1 104 ? -9.986 3.839 15.029 1.00 69.62 104 ILE A O 1
ATOM 838 N N . PHE A 1 105 ? -10.302 1.629 14.811 1.00 66.06 105 PHE A N 1
ATOM 839 C CA . PHE A 1 105 ? -11.657 1.772 14.263 1.00 66.06 105 PHE A CA 1
ATOM 840 C C . PHE A 1 105 ? -12.787 1.766 15.282 1.00 66.06 105 PHE A C 1
ATOM 842 O O . PHE A 1 105 ? -13.806 2.415 15.047 1.00 66.06 105 PHE A O 1
ATOM 849 N N . VAL A 1 106 ? -12.602 1.125 16.436 1.00 63.91 106 VAL A N 1
ATOM 850 C CA . VAL A 1 106 ? -13.561 1.223 17.550 1.00 63.91 106 VAL A CA 1
ATOM 851 C C . VAL A 1 106 ? -13.626 2.662 18.073 1.00 63.91 106 VAL A C 1
ATOM 853 O O . VAL A 1 106 ? -14.700 3.149 18.416 1.00 63.91 106 VAL A O 1
ATOM 856 N N . LEU A 1 107 ? -12.499 3.379 18.041 1.00 54.41 107 LEU A N 1
ATOM 857 C CA . LEU A 1 107 ? -12.407 4.788 18.427 1.00 54.41 107 LEU A CA 1
ATOM 858 C C . LEU A 1 107 ? -12.827 5.763 17.302 1.00 54.41 107 LEU A C 1
ATOM 860 O O . LEU A 1 107 ? -12.882 6.968 17.525 1.00 54.41 107 LEU A O 1
ATOM 864 N N . SER A 1 108 ? -13.192 5.272 16.105 1.00 57.47 108 SER A N 1
ATOM 865 C CA . SER A 1 108 ? -13.674 6.121 14.995 1.00 57.47 108 SER A CA 1
ATOM 866 C C . SER A 1 108 ? -15.045 6.764 15.250 1.00 57.47 108 SER A C 1
ATOM 868 O O . SER A 1 108 ? -15.424 7.686 14.530 1.00 57.47 108 SER A O 1
ATOM 870 N N . LEU A 1 109 ? -15.766 6.330 16.293 1.00 53.66 109 LEU A N 1
ATOM 871 C CA . LEU A 1 109 ? -17.073 6.876 16.673 1.00 53.66 109 LEU A CA 1
ATOM 872 C C . LEU A 1 109 ? -17.024 8.351 17.101 1.00 53.66 109 LEU A C 1
ATOM 874 O O . LEU A 1 109 ? -18.055 9.018 17.049 1.00 53.66 109 LEU A O 1
ATOM 878 N N . ASP A 1 110 ? -15.856 8.871 17.492 1.00 58.69 110 ASP A N 1
ATOM 879 C CA . ASP A 1 110 ? -15.691 10.276 17.886 1.00 58.69 110 ASP A CA 1
ATOM 880 C C . ASP A 1 110 ? -14.639 11.047 17.062 1.00 58.69 110 ASP A C 1
ATOM 882 O O . ASP A 1 110 ? -14.470 12.249 17.252 1.00 58.69 110 ASP A O 1
ATOM 886 N N . GLY A 1 111 ? -13.948 10.384 16.123 1.00 56.81 111 GLY A N 1
ATOM 887 C CA . GLY A 1 111 ? -12.944 11.001 15.247 1.00 56.81 111 GLY A CA 1
ATOM 888 C C . GLY A 1 111 ? -11.670 11.496 15.951 1.00 56.81 111 GLY A C 1
ATOM 889 O O . GLY A 1 111 ? -10.780 12.017 15.281 1.00 56.81 111 GLY A O 1
ATOM 890 N N . SER A 1 112 ? -11.534 11.310 17.269 1.00 63.31 112 SER A N 1
ATOM 891 C CA . SER A 1 112 ? -10.492 11.950 18.095 1.00 63.31 112 SER A CA 1
ATOM 892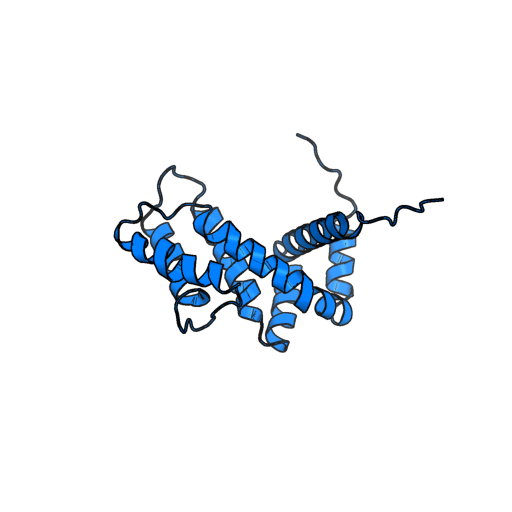 C C . SER A 1 112 ? -9.102 11.324 17.941 1.00 63.31 112 SER A C 1
ATOM 894 O O . SER A 1 112 ? -8.105 11.886 18.390 1.00 63.31 112 SER A O 1
ATOM 896 N N . THR A 1 113 ? -9.022 10.139 17.338 1.00 69.69 113 THR A N 1
ATOM 897 C CA . THR A 1 113 ? -7.800 9.318 17.241 1.00 69.69 113 THR A CA 1
ATOM 898 C C . THR A 1 113 ? -7.296 9.125 15.814 1.00 69.69 113 THR A C 1
ATOM 900 O O . THR A 1 113 ? -6.169 8.658 15.625 1.00 69.69 113 THR A O 1
ATOM 903 N N . ILE A 1 114 ? -8.077 9.524 14.805 1.00 80.81 114 ILE A N 1
ATOM 904 C CA . ILE A 1 114 ? -7.645 9.498 13.406 1.00 80.81 114 ILE A CA 1
ATOM 905 C C . ILE A 1 114 ? -6.837 10.764 13.116 1.00 80.81 114 ILE A C 1
ATOM 907 O O . ILE A 1 114 ? -7.261 11.880 13.398 1.00 80.81 114 ILE A O 1
ATOM 911 N N . ASN A 1 115 ? -5.655 10.591 12.539 1.00 86.19 115 ASN A N 1
ATOM 912 C CA . ASN A 1 115 ? -4.780 11.671 12.115 1.00 86.19 115 ASN A CA 1
ATOM 913 C C . ASN A 1 115 ? -4.013 11.251 10.845 1.00 86.19 115 ASN A C 1
ATOM 915 O O . ASN A 1 115 ? -4.131 10.123 10.365 1.00 86.19 115 ASN A O 1
ATOM 919 N N . SER A 1 116 ? -3.194 12.148 10.298 1.00 88.75 116 SER A N 1
ATOM 920 C CA . SER A 1 116 ? -2.500 11.935 9.020 1.00 88.75 116 SER A CA 1
ATOM 921 C C . SER A 1 116 ? -1.540 10.737 8.976 1.00 88.75 116 SER A C 1
ATOM 923 O O . SER A 1 116 ? -1.204 10.280 7.885 1.00 88.75 116 SER A O 1
ATOM 925 N N . ASN A 1 117 ? -1.101 10.221 10.129 1.00 89.69 117 ASN A N 1
ATOM 926 C CA . ASN A 1 117 ? -0.193 9.079 10.241 1.00 89.69 117 ASN A CA 1
ATOM 927 C C . ASN A 1 117 ? -0.883 7.772 10.671 1.00 89.69 117 ASN A C 1
ATOM 929 O O . ASN A 1 117 ? -0.204 6.751 10.792 1.00 89.69 117 ASN A O 1
ATOM 933 N N . THR A 1 118 ? -2.213 7.761 10.841 1.00 89.62 118 THR A N 1
ATOM 934 C CA . THR A 1 118 ? -2.981 6.592 11.314 1.00 89.62 118 THR A CA 1
ATOM 935 C C . THR A 1 118 ? -2.645 5.302 10.561 1.00 89.62 118 THR A C 1
ATOM 937 O O . THR A 1 118 ? -2.528 4.243 11.175 1.00 89.62 118 THR A O 1
ATOM 940 N N . PHE A 1 119 ? -2.431 5.378 9.245 1.00 93.19 119 PHE A N 1
ATOM 941 C CA . PHE A 1 119 ? -2.152 4.210 8.406 1.00 93.19 119 PHE A CA 1
ATOM 942 C C . PHE A 1 119 ? -0.664 4.005 8.073 1.00 93.19 119 PHE A C 1
ATOM 944 O O . PHE A 1 119 ? -0.339 3.035 7.388 1.00 93.19 119 PHE A O 1
ATOM 951 N N . ASP A 1 120 ? 0.253 4.857 8.555 1.00 92.94 120 ASP A N 1
ATOM 952 C CA . ASP A 1 120 ? 1.671 4.832 8.148 1.00 92.94 120 ASP A CA 1
ATOM 953 C C . ASP A 1 120 ? 2.325 3.468 8.442 1.00 92.94 120 ASP A C 1
ATOM 955 O O . ASP A 1 120 ? 3.022 2.911 7.593 1.00 92.94 120 ASP A O 1
ATOM 959 N N . LYS A 1 121 ? 2.045 2.874 9.613 1.00 93.19 121 LYS A N 1
ATOM 960 C CA . LYS A 1 121 ? 2.577 1.549 9.984 1.00 93.19 121 LYS A CA 1
ATOM 961 C C . LYS A 1 121 ? 2.085 0.439 9.054 1.00 93.19 121 LYS A C 1
ATOM 963 O O . LYS A 1 121 ? 2.876 -0.412 8.656 1.00 93.19 121 LYS A O 1
ATOM 968 N N . ALA A 1 122 ? 0.799 0.440 8.704 1.00 94.38 122 ALA A N 1
ATOM 969 C CA . ALA A 1 122 ? 0.236 -0.549 7.788 1.00 94.38 122 ALA A CA 1
ATOM 970 C C . ALA A 1 122 ? 0.783 -0.363 6.370 1.00 94.38 122 ALA A C 1
ATOM 972 O O . ALA A 1 122 ? 1.231 -1.327 5.758 1.00 94.38 122 ALA A O 1
ATOM 973 N N . ALA A 1 123 ? 0.824 0.873 5.867 1.00 95.31 123 ALA A N 1
ATOM 974 C CA . ALA A 1 123 ? 1.371 1.167 4.545 1.00 95.31 123 ALA A CA 1
ATOM 975 C C . ALA A 1 123 ? 2.849 0.769 4.429 1.00 95.31 123 ALA A C 1
ATOM 977 O O . ALA A 1 123 ? 3.249 0.235 3.397 1.00 95.31 123 ALA A O 1
ATOM 978 N N . PHE A 1 124 ? 3.639 0.962 5.491 1.00 94.56 124 PHE A N 1
ATOM 979 C CA . PHE A 1 124 ? 5.020 0.487 5.553 1.00 94.56 124 PHE A CA 1
ATOM 980 C C . PHE A 1 124 ? 5.109 -1.040 5.429 1.00 94.56 124 PHE A C 1
ATOM 982 O O . PHE A 1 124 ? 5.869 -1.537 4.602 1.00 94.56 124 PHE A O 1
ATOM 989 N N . GLN A 1 125 ? 4.313 -1.787 6.203 1.00 95.19 125 GLN A N 1
ATOM 990 C CA . GLN A 1 125 ? 4.307 -3.257 6.157 1.00 95.19 125 GLN A CA 1
ATOM 991 C C . GLN A 1 125 ? 3.870 -3.793 4.789 1.00 95.19 125 GLN A C 1
ATOM 993 O O . GLN A 1 125 ? 4.474 -4.730 4.274 1.00 95.19 125 GLN A O 1
ATOM 998 N N . ILE A 1 126 ? 2.872 -3.168 4.163 1.00 96.12 126 ILE A N 1
ATOM 999 C CA . ILE A 1 126 ? 2.424 -3.545 2.819 1.00 96.12 126 ILE A CA 1
ATOM 1000 C C . ILE A 1 126 ? 3.476 -3.222 1.756 1.00 96.12 126 ILE A C 1
ATOM 1002 O O . ILE A 1 126 ? 3.706 -4.022 0.850 1.00 96.12 126 ILE A O 1
ATOM 1006 N N . LEU A 1 127 ? 4.166 -2.086 1.873 1.00 94.56 127 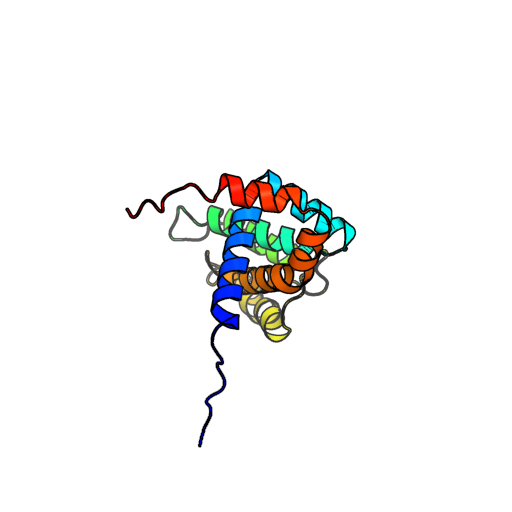LEU A N 1
ATOM 1007 C CA . LEU A 1 127 ? 5.272 -1.760 0.977 1.00 94.56 127 LEU A CA 1
ATOM 1008 C C . LEU A 1 127 ? 6.433 -2.757 1.132 1.00 94.56 127 LEU A C 1
ATOM 1010 O O . LEU A 1 127 ? 7.001 -3.184 0.127 1.00 94.56 127 LEU A O 1
ATOM 1014 N N . GLU A 1 128 ? 6.744 -3.177 2.362 1.00 93.69 128 GLU A N 1
ATOM 1015 C CA . GLU A 1 128 ? 7.719 -4.242 2.626 1.00 93.69 128 GLU A CA 1
ATOM 1016 C C . GLU A 1 128 ? 7.300 -5.578 2.015 1.00 93.69 128 GLU A C 1
ATOM 1018 O O . GLU A 1 128 ? 8.112 -6.229 1.355 1.00 93.69 128 GLU A O 1
ATOM 1023 N N . LEU A 1 129 ? 6.033 -5.965 2.170 1.00 93.44 129 LEU A N 1
ATOM 1024 C CA . LEU A 1 129 ? 5.485 -7.177 1.566 1.00 93.44 129 LEU A CA 1
ATOM 1025 C C . LEU A 1 129 ? 5.642 -7.150 0.038 1.00 93.44 129 LEU A C 1
ATOM 1027 O O . LEU A 1 129 ? 6.226 -8.068 -0.539 1.00 93.44 129 LEU A O 1
ATOM 1031 N N . MET A 1 130 ? 5.202 -6.065 -0.610 1.00 94.88 130 MET A N 1
ATOM 1032 C CA . MET A 1 130 ? 5.338 -5.892 -2.060 1.00 94.88 130 MET A CA 1
ATOM 1033 C C . MET A 1 130 ? 6.802 -5.890 -2.503 1.00 94.88 130 MET A C 1
ATOM 1035 O O . MET A 1 130 ? 7.116 -6.426 -3.561 1.00 94.88 130 MET A O 1
ATOM 1039 N N . LYS A 1 131 ? 7.718 -5.316 -1.717 1.00 93.06 131 LYS A N 1
ATOM 1040 C CA . LYS A 1 131 ? 9.155 -5.317 -2.020 1.00 93.06 131 LYS A CA 1
ATOM 1041 C C . LYS A 1 131 ? 9.748 -6.725 -1.977 1.00 93.06 131 LYS A C 1
ATOM 1043 O O . LYS A 1 131 ? 10.524 -7.095 -2.859 1.00 93.06 131 LYS A O 1
ATOM 1048 N N . VAL A 1 132 ? 9.439 -7.489 -0.933 1.00 89.81 132 VAL A N 1
ATOM 1049 C CA . VAL A 1 132 ? 10.039 -8.812 -0.716 1.00 89.81 132 VAL A CA 1
ATOM 1050 C C . VAL A 1 132 ? 9.466 -9.841 -1.685 1.00 89.81 132 VAL A C 1
ATOM 1052 O O . VAL A 1 132 ? 10.224 -10.640 -2.239 1.00 89.81 132 VAL A O 1
ATOM 1055 N N . ASP A 1 133 ? 8.154 -9.803 -1.912 1.00 88.75 133 ASP A N 1
ATOM 1056 C CA . ASP A 1 133 ? 7.451 -10.830 -2.673 1.00 88.75 133 ASP A CA 1
ATOM 1057 C C . ASP A 1 133 ? 7.279 -10.440 -4.150 1.00 88.75 133 ASP A C 1
ATOM 1059 O O . ASP A 1 133 ? 7.800 -11.110 -5.048 1.00 88.75 133 ASP A O 1
ATOM 1063 N N . SER A 1 134 ? 6.630 -9.305 -4.413 1.00 92.19 134 SER A N 1
ATOM 1064 C CA . SER A 1 134 ? 6.200 -8.922 -5.762 1.00 92.19 134 SER A CA 1
ATOM 1065 C C . SER A 1 134 ? 7.288 -8.225 -6.579 1.00 92.19 134 SER A C 1
ATOM 1067 O O . SER A 1 134 ? 7.478 -8.544 -7.748 1.00 92.19 134 SER A O 1
ATOM 1069 N N . LEU A 1 135 ? 8.065 -7.306 -5.994 1.00 91.56 135 LEU A N 1
ATOM 1070 C CA . LEU A 1 135 ? 9.090 -6.548 -6.719 1.00 91.56 135 LEU A CA 1
ATOM 1071 C C . LEU A 1 135 ? 10.157 -7.478 -7.295 1.00 91.56 135 LEU A C 1
ATOM 1073 O O . LEU A 1 135 ? 10.579 -7.305 -8.435 1.00 91.56 135 LEU A O 1
ATOM 1077 N N . LYS A 1 136 ? 10.555 -8.517 -6.555 1.00 88.88 136 LYS A N 1
ATOM 1078 C CA . LYS A 1 136 ? 11.516 -9.507 -7.051 1.00 88.88 136 LYS A CA 1
ATOM 1079 C C . LYS A 1 136 ? 11.041 -10.168 -8.352 1.00 88.88 136 LYS A C 1
ATOM 1081 O O . LYS A 1 136 ? 11.853 -10.359 -9.253 1.00 88.88 136 LYS A O 1
ATOM 1086 N N . ARG A 1 137 ? 9.751 -10.502 -8.465 1.00 91.62 137 ARG A N 1
ATOM 1087 C CA . ARG A 1 137 ? 9.153 -11.108 -9.670 1.00 91.62 137 ARG A CA 1
ATOM 1088 C C . ARG A 1 137 ? 8.834 -10.073 -10.747 1.00 91.62 137 ARG A C 1
ATOM 1090 O O . ARG A 1 137 ? 9.004 -10.351 -11.937 1.00 91.62 137 ARG A O 1
ATOM 1097 N N . PHE A 1 138 ? 8.469 -8.858 -10.350 1.00 91.75 138 PHE A N 1
ATOM 1098 C CA . PHE A 1 138 ? 8.287 -7.729 -11.255 1.00 91.75 138 PHE A CA 1
ATOM 1099 C C . PHE A 1 138 ? 9.559 -7.455 -12.058 1.00 91.75 138 PHE A C 1
ATOM 1101 O O . PHE A 1 138 ? 9.499 -7.394 -13.282 1.00 91.75 138 PHE A O 1
ATOM 1108 N N . LEU A 1 139 ? 10.720 -7.401 -11.397 1.00 88.75 139 LEU A N 1
ATOM 1109 C CA . LEU A 1 139 ? 12.015 -7.168 -12.050 1.00 88.75 139 LEU A CA 1
ATOM 1110 C C . LEU A 1 139 ? 12.385 -8.248 -13.077 1.00 88.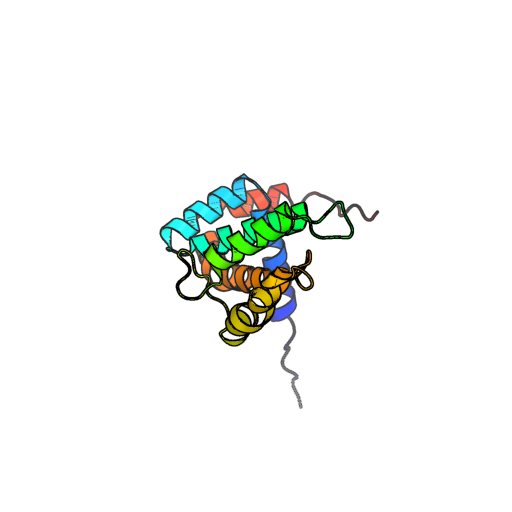75 139 LEU A C 1
ATOM 1112 O O . LEU A 1 139 ? 13.102 -7.963 -14.030 1.00 88.75 139 LEU A O 1
ATOM 1116 N N . LEU A 1 140 ? 11.893 -9.478 -12.905 1.00 87.50 140 LEU A N 1
ATOM 1117 C CA . LEU A 1 140 ? 12.118 -10.573 -13.854 1.00 87.50 140 LEU A CA 1
ATOM 1118 C C . LEU A 1 140 ? 11.177 -10.508 -15.063 1.00 87.50 140 LEU A C 1
ATOM 1120 O O . LEU A 1 140 ? 11.530 -10.975 -16.141 1.00 87.50 140 LEU A O 1
ATOM 1124 N N . THR A 1 141 ? 9.975 -9.957 -14.885 1.00 87.56 141 THR A N 1
ATOM 1125 C CA . THR A 1 141 ? 8.908 -9.971 -15.901 1.00 87.56 141 THR A CA 1
ATOM 1126 C C . THR A 1 141 ? 8.753 -8.646 -16.644 1.00 87.56 141 THR A C 1
ATOM 1128 O O . THR A 1 141 ? 8.252 -8.644 -17.764 1.00 87.56 141 THR A O 1
ATOM 1131 N N . ASN A 1 142 ? 9.198 -7.533 -16.053 1.00 82.25 142 ASN A N 1
ATOM 1132 C CA . ASN A 1 142 ? 9.161 -6.191 -16.635 1.00 82.25 142 ASN A CA 1
ATOM 1133 C C . ASN A 1 142 ? 10.495 -5.426 -16.441 1.00 82.25 142 ASN A C 1
ATOM 1135 O O . ASN A 1 142 ? 10.477 -4.317 -15.901 1.00 82.25 142 ASN A O 1
ATOM 1139 N N . PRO A 1 143 ? 11.655 -5.970 -16.876 1.00 78.38 143 PRO A N 1
ATOM 1140 C CA . PRO A 1 143 ? 12.941 -5.282 -16.723 1.00 78.38 143 PRO A CA 1
ATOM 1141 C C . PRO A 1 143 ? 12.977 -3.840 -17.272 1.00 78.38 143 PRO A C 1
ATOM 1143 O O . PRO A 1 143 ? 13.470 -2.972 -16.552 1.00 78.38 143 PRO A O 1
ATOM 1146 N N . PRO A 1 144 ? 12.424 -3.531 -18.472 1.00 84.44 144 PRO A N 1
ATOM 1147 C CA . PRO A 1 144 ? 12.539 -2.191 -19.053 1.00 84.44 144 PRO A CA 1
ATOM 1148 C C . PRO A 1 144 ? 11.922 -1.098 -18.184 1.00 84.44 144 PRO A C 1
ATOM 1150 O O . PRO A 1 144 ? 12.561 -0.084 -17.947 1.00 84.44 144 PRO A O 1
ATOM 1153 N N . SER A 1 145 ? 10.728 -1.324 -17.620 1.00 85.81 145 SER A N 1
ATOM 1154 C CA . SER A 1 145 ? 10.043 -0.309 -16.807 1.00 85.81 145 SER A CA 1
ATOM 1155 C C . SER A 1 145 ? 10.844 0.102 -15.572 1.00 85.81 145 SER A C 1
ATOM 1157 O O . SER A 1 145 ? 10.803 1.263 -15.175 1.00 85.81 145 SER A O 1
ATOM 1159 N N . TRP A 1 146 ? 11.564 -0.839 -14.956 1.00 85.44 146 TRP A N 1
ATOM 1160 C CA . TRP A 1 146 ? 12.408 -0.539 -13.803 1.00 85.44 146 TRP A CA 1
ATOM 1161 C C . TRP A 1 146 ? 13.739 0.096 -14.214 1.00 85.44 146 TRP A C 1
ATOM 1163 O O . TRP A 1 146 ? 14.153 1.080 -13.608 1.00 85.44 146 TRP A O 1
ATOM 1173 N N . SER A 1 147 ? 14.397 -0.429 -15.250 1.00 85.25 147 SER A N 1
ATOM 1174 C CA . SER A 1 147 ? 15.666 0.118 -15.744 1.00 85.25 147 SER A CA 1
ATOM 1175 C C . SER A 1 147 ? 15.514 1.544 -16.278 1.00 85.25 147 SER A C 1
ATOM 1177 O O . SER A 1 147 ? 16.291 2.410 -15.890 1.00 85.25 147 SER A O 1
ATOM 1179 N N . GLU A 1 148 ? 14.468 1.823 -17.062 1.00 89.25 148 GLU A N 1
ATOM 1180 C CA . GLU A 1 148 ? 14.142 3.175 -17.540 1.00 89.25 148 GLU A CA 1
ATOM 1181 C C . GLU A 1 148 ? 13.913 4.137 -16.371 1.00 89.25 148 GLU A C 1
ATOM 1183 O O . GLU A 1 148 ? 14.440 5.246 -16.362 1.00 89.25 148 GLU A O 1
ATOM 1188 N N . PHE A 1 149 ? 13.181 3.705 -15.335 1.00 89.00 149 PHE A N 1
ATOM 1189 C CA . PHE A 1 149 ? 13.008 4.507 -14.125 1.00 89.00 149 PHE A CA 1
ATOM 1190 C C . PHE A 1 149 ? 14.351 4.823 -13.459 1.00 89.00 149 PHE A C 1
ATOM 1192 O O . PHE A 1 149 ? 14.562 5.963 -13.046 1.00 89.00 149 PHE A O 1
ATOM 1199 N N . GLN A 1 150 ? 15.254 3.845 -13.347 1.00 86.31 150 GLN A N 1
ATOM 1200 C CA . GLN A 1 150 ? 16.571 4.056 -12.747 1.00 86.31 150 GLN A CA 1
ATOM 1201 C C . GLN A 1 150 ? 17.421 5.036 -13.566 1.00 86.31 150 GLN A C 1
ATOM 1203 O O . GLN A 1 150 ? 18.024 5.925 -12.971 1.00 86.31 150 GLN A O 1
ATOM 1208 N N . GLU A 1 151 ? 17.412 4.933 -14.896 1.00 85.06 151 GLU A N 1
ATOM 1209 C CA . GLU A 1 151 ? 18.113 5.854 -15.804 1.00 85.06 151 GLU A CA 1
ATOM 1210 C C . GLU A 1 151 ? 17.541 7.282 -15.740 1.00 85.06 151 GLU A C 1
ATOM 1212 O O . GLU A 1 151 ? 18.285 8.252 -15.598 1.00 85.06 151 GLU A O 1
ATOM 1217 N N . GLU A 1 152 ? 16.212 7.437 -15.742 1.00 83.44 152 GLU A N 1
ATOM 1218 C CA . GLU A 1 152 ? 15.543 8.743 -15.608 1.00 83.44 152 GLU A CA 1
ATOM 1219 C C . GLU A 1 152 ? 15.811 9.413 -14.239 1.00 83.44 152 GLU A C 1
ATOM 1221 O O . GLU A 1 152 ? 15.640 10.628 -14.076 1.00 83.44 152 GLU A O 1
ATOM 1226 N N . ASN A 1 153 ? 16.201 8.628 -13.228 1.00 75.19 153 ASN A N 1
ATOM 1227 C CA . ASN A 1 153 ? 16.366 9.072 -11.844 1.00 75.19 153 ASN A CA 1
ATOM 1228 C C . ASN A 1 153 ? 17.812 9.026 -11.325 1.00 75.19 153 ASN A C 1
ATOM 1230 O O . ASN A 1 153 ? 18.028 9.449 -10.185 1.00 75.19 153 ASN A O 1
ATOM 1234 N N . SER A 1 154 ? 18.786 8.572 -12.123 1.00 68.12 154 SER A N 1
ATOM 1235 C CA . SER A 1 154 ? 20.212 8.548 -11.763 1.00 68.12 154 SER A CA 1
ATOM 1236 C C . SER A 1 154 ? 20.900 9.914 -11.871 1.00 68.12 154 SER A C 1
ATOM 1238 O O . SER A 1 154 ? 21.950 10.100 -11.266 1.00 68.12 154 SER A O 1
ATOM 1240 N N . ASP A 1 155 ? 20.291 10.878 -12.574 1.00 54.34 155 ASP A N 1
ATOM 1241 C CA . ASP A 1 155 ? 20.925 12.153 -12.960 1.00 54.34 155 ASP A CA 1
ATOM 1242 C C . ASP A 1 155 ? 20.355 13.409 -12.266 1.00 54.34 155 ASP A C 1
ATOM 1244 O O . ASP A 1 155 ? 20.638 14.541 -12.663 1.00 54.34 155 ASP A O 1
ATOM 1248 N N . ARG A 1 156 ? 19.552 13.259 -11.201 1.00 52.72 156 ARG A N 1
ATOM 1249 C CA . ARG A 1 156 ? 19.110 14.417 -10.400 1.00 52.72 156 ARG A CA 1
ATOM 1250 C C . ARG A 1 156 ? 20.017 14.591 -9.182 1.00 52.72 156 ARG A C 1
ATOM 1252 O O . ARG A 1 156 ? 19.894 13.799 -8.245 1.00 52.72 156 ARG A O 1
ATOM 1259 N N . PRO A 1 157 ? 20.895 15.613 -9.138 1.00 43.12 157 PRO A N 1
ATOM 1260 C CA . PRO A 1 157 ? 21.611 15.932 -7.913 1.00 43.12 157 PRO A CA 1
ATOM 1261 C C . PRO A 1 157 ? 20.598 16.215 -6.802 1.00 43.12 157 PRO A C 1
ATOM 1263 O O . PRO A 1 157 ? 19.605 16.918 -7.010 1.00 43.12 157 PRO A O 1
ATOM 1266 N N . ILE A 1 158 ? 20.848 15.645 -5.621 1.00 43.34 158 ILE A N 1
ATOM 1267 C CA . ILE A 1 158 ? 20.123 15.968 -4.393 1.00 43.34 158 ILE A CA 1
ATOM 1268 C C . ILE A 1 158 ? 20.291 17.474 -4.192 1.00 43.34 158 ILE A C 1
ATOM 1270 O O . ILE A 1 158 ? 21.363 17.936 -3.805 1.00 43.34 158 ILE A O 1
ATOM 1274 N N . SER A 1 159 ? 19.255 18.251 -4.500 1.00 37.94 159 SER A N 1
ATOM 1275 C CA . SER A 1 159 ? 19.234 19.666 -4.158 1.00 37.94 159 SER A CA 1
ATOM 1276 C C . SER A 1 159 ? 19.049 19.737 -2.648 1.00 37.94 159 SER A C 1
ATOM 1278 O O . SER A 1 159 ? 17.929 19.691 -2.144 1.00 37.94 159 SER A O 1
ATOM 1280 N N . ILE A 1 160 ? 20.169 19.767 -1.928 1.00 39.84 160 ILE A N 1
ATOM 1281 C CA . ILE A 1 160 ? 20.200 20.106 -0.510 1.00 39.84 160 ILE A CA 1
ATOM 1282 C C . ILE A 1 160 ? 19.723 21.557 -0.443 1.00 39.84 160 ILE A C 1
ATOM 1284 O O . ILE A 1 160 ? 20.371 22.447 -0.995 1.00 39.84 160 ILE A O 1
ATOM 1288 N N . ARG A 1 161 ? 18.529 21.758 0.111 1.00 37.34 161 ARG A N 1
ATOM 1289 C CA . ARG A 1 161 ? 17.995 23.083 0.409 1.00 37.34 161 ARG A CA 1
ATOM 1290 C C . ARG A 1 161 ? 18.504 23.539 1.766 1.00 37.34 161 ARG A C 1
ATOM 1292 O O . ARG A 1 161 ? 18.623 22.663 2.652 1.00 37.34 161 ARG A O 1
#

Solvent-accessible surface area (backbone atoms only — not co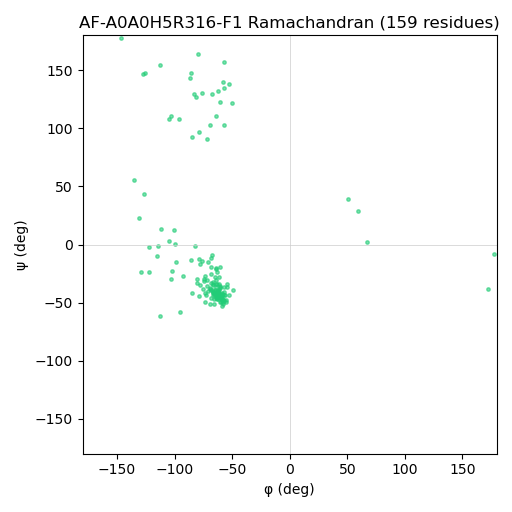mparable to full-atom values): 9486 Å² total; per-residue (Å²): 136,88,79,85,77,90,81,76,68,70,60,63,59,52,54,52,51,46,53,50,49,53,56,39,52,72,34,72,69,41,33,52,54,50,47,59,50,25,56,76,68,77,49,39,43,46,59,52,51,40,51,53,52,54,51,50,34,58,67,44,70,87,54,100,61,81,49,75,68,50,52,48,50,54,51,52,52,34,54,41,28,53,36,88,87,18,89,38,52,50,90,59,61,71,70,58,45,46,45,47,58,64,49,62,53,62,48,51,83,72,52,81,76,66,55,69,60,70,54,51,68,58,40,50,53,36,50,49,48,42,47,70,60,48,45,61,53,43,55,74,75,44,47,64,68,55,52,52,50,50,63,77,58,71,78,65,77,83,79,82,125